Protein AF-A0A2G1Y2H5-F1 (afdb_monomer_lite)

Structure (mmCIF, N/CA/C/O backbone):
data_AF-A0A2G1Y2H5-F1
#
_entry.id   AF-A0A2G1Y2H5-F1
#
loop_
_atom_site.group_PDB
_atom_site.id
_atom_site.type_symbol
_atom_site.label_atom_id
_atom_site.label_alt_id
_atom_site.label_comp_id
_atom_site.label_asym_id
_atom_site.label_entity_id
_atom_site.label_seq_id
_atom_site.pdbx_PDB_ins_code
_atom_site.Cartn_x
_atom_site.Cartn_y
_atom_site.Cartn_z
_atom_site.occupancy
_atom_site.B_iso_or_equiv
_atom_site.auth_seq_id
_atom_site.auth_comp_id
_atom_site.auth_asym_id
_atom_site.auth_atom_id
_atom_site.pdbx_PDB_model_num
ATOM 1 N N . MET A 1 1 ? 19.465 -7.751 -53.037 1.00 60.62 1 MET A N 1
ATOM 2 C CA . MET A 1 1 ? 18.183 -7.975 -52.324 1.00 60.62 1 MET A CA 1
ATOM 3 C C . MET A 1 1 ? 18.308 -8.941 -51.144 1.00 60.62 1 MET A C 1
ATOM 5 O O . MET A 1 1 ? 17.959 -8.540 -50.047 1.00 60.62 1 MET A O 1
ATOM 9 N N . LYS A 1 2 ? 18.888 -10.146 -51.298 1.00 76.62 2 LYS A N 1
ATOM 10 C CA . LYS A 1 2 ? 19.046 -11.118 -50.186 1.00 76.62 2 LYS A CA 1
ATOM 11 C C . LYS A 1 2 ? 19.781 -10.569 -48.946 1.00 76.62 2 LYS A C 1
ATOM 13 O O . LYS A 1 2 ? 19.364 -10.830 -47.829 1.00 76.62 2 LYS A O 1
ATOM 18 N N . LYS A 1 3 ? 20.825 -9.752 -49.143 1.00 85.19 3 LYS A N 1
ATOM 19 C CA . LYS A 1 3 ? 21.588 -9.105 -48.054 1.00 85.19 3 LYS A CA 1
ATOM 20 C C . L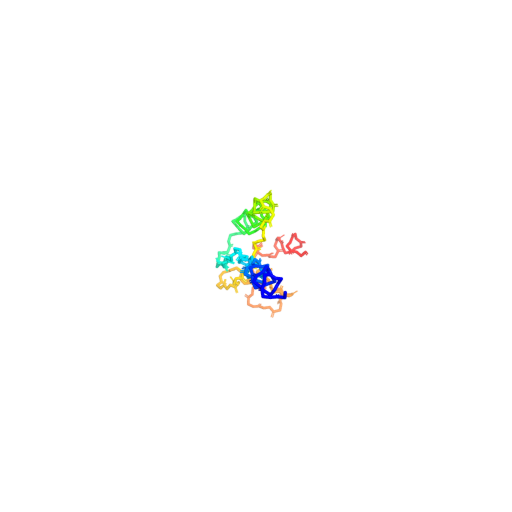YS A 1 3 ? 20.773 -8.061 -47.275 1.00 85.19 3 LYS A C 1
ATOM 22 O O . LYS A 1 3 ? 20.936 -7.938 -46.072 1.00 85.19 3 LYS A O 1
ATOM 27 N N . ILE A 1 4 ? 19.883 -7.346 -47.968 1.00 90.81 4 ILE A N 1
ATOM 28 C CA . ILE 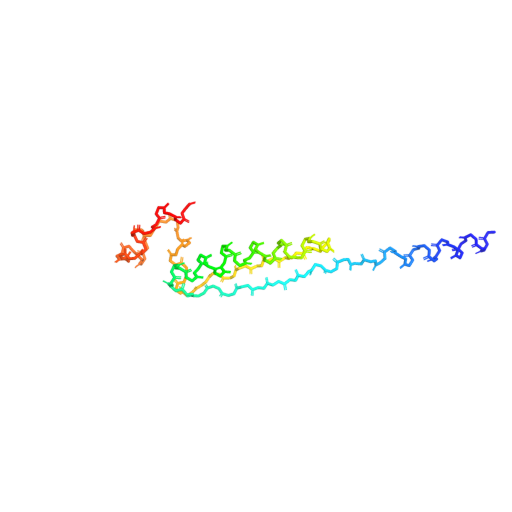A 1 4 ? 18.991 -6.340 -47.369 1.00 90.81 4 ILE A CA 1
ATOM 29 C C . ILE A 1 4 ? 17.911 -7.045 -46.549 1.00 90.81 4 ILE A C 1
ATOM 31 O O . ILE A 1 4 ? 17.640 -6.647 -45.426 1.00 90.81 4 ILE A O 1
ATOM 35 N N . LEU A 1 5 ? 17.361 -8.142 -47.080 1.00 90.94 5 LEU A N 1
ATOM 36 C CA . LEU A 1 5 ? 16.404 -8.979 -46.360 1.00 90.94 5 LEU A CA 1
ATOM 37 C C . LEU A 1 5 ? 17.017 -9.564 -45.077 1.00 90.94 5 LEU A C 1
ATOM 39 O O . LEU A 1 5 ? 16.374 -9.551 -44.035 1.00 90.94 5 LEU A O 1
ATOM 43 N N . LEU A 1 6 ? 18.277 -10.015 -45.139 1.00 88.94 6 LEU A N 1
ATOM 44 C CA . LEU A 1 6 ? 19.006 -10.507 -43.965 1.00 88.94 6 LEU A CA 1
ATOM 45 C C . LEU A 1 6 ? 19.223 -9.414 -42.910 1.00 88.94 6 LEU A C 1
ATOM 47 O O . LEU A 1 6 ? 19.042 -9.666 -41.724 1.00 88.94 6 LEU A O 1
ATOM 51 N N . ALA A 1 7 ? 19.590 -8.204 -43.339 1.00 89.94 7 ALA A N 1
ATOM 52 C CA . ALA A 1 7 ? 19.755 -7.067 -42.438 1.00 89.94 7 ALA A CA 1
ATOM 53 C C . ALA A 1 7 ? 18.424 -6.671 -41.775 1.00 89.94 7 ALA A C 1
ATOM 55 O O . ALA A 1 7 ? 18.396 -6.378 -40.584 1.00 89.94 7 ALA A O 1
ATOM 56 N N . LEU A 1 8 ? 17.315 -6.728 -42.519 1.00 88.19 8 LEU A N 1
ATOM 57 C CA . LEU A 1 8 ? 15.978 -6.446 -41.996 1.00 88.19 8 LEU A CA 1
ATOM 58 C C . LEU A 1 8 ? 15.535 -7.493 -40.959 1.00 88.19 8 LEU A C 1
ATOM 60 O O . LEU A 1 8 ? 15.004 -7.137 -39.914 1.00 88.19 8 LEU A O 1
ATOM 64 N N . LEU A 1 9 ? 15.808 -8.776 -41.221 1.00 87.06 9 LEU A N 1
ATOM 65 C CA . LEU A 1 9 ? 15.547 -9.880 -40.287 1.00 87.06 9 LEU A CA 1
ATOM 66 C C . LEU A 1 9 ? 16.350 -9.751 -38.986 1.00 87.06 9 LEU A C 1
ATOM 68 O O . LEU A 1 9 ? 15.813 -10.003 -37.912 1.00 87.06 9 LEU A O 1
ATOM 72 N N . LEU A 1 10 ? 17.608 -9.311 -39.068 1.00 86.56 10 LEU A N 1
ATOM 73 C CA . LEU A 1 10 ? 18.427 -9.025 -37.887 1.00 86.56 10 LEU A CA 1
ATOM 74 C C . LEU A 1 10 ? 17.876 -7.844 -37.078 1.00 86.56 10 LEU A C 1
ATOM 76 O O . LEU A 1 10 ? 17.805 -7.931 -35.858 1.00 86.56 10 LEU A O 1
ATOM 80 N N . LEU A 1 11 ? 17.420 -6.770 -37.728 1.00 86.12 11 LEU A N 1
ATOM 81 C CA . LEU A 1 11 ? 16.821 -5.623 -37.032 1.00 86.12 11 LEU A CA 1
ATOM 82 C C . LEU A 1 11 ? 15.511 -5.982 -36.316 1.00 86.12 11 LEU A C 1
ATOM 84 O O . LEU A 1 11 ? 15.265 -5.498 -35.216 1.00 86.12 11 LEU A O 1
ATOM 88 N N . LEU A 1 12 ? 14.709 -6.880 -36.896 1.00 84.19 12 LEU A N 1
ATOM 89 C CA . LEU A 1 12 ? 13.480 -7.378 -36.270 1.00 84.19 12 LEU A CA 1
ATOM 90 C C . LEU A 1 12 ? 13.752 -8.178 -34.983 1.00 84.19 12 LEU A C 1
ATOM 92 O O . LEU A 1 12 ? 12.917 -8.166 -34.084 1.00 84.19 12 LEU A O 1
ATOM 96 N N . SER A 1 13 ? 14.918 -8.825 -34.851 1.00 77.12 13 SER A N 1
ATOM 97 C CA . SER A 1 13 ? 15.281 -9.546 -33.619 1.00 77.12 13 SER A CA 1
ATOM 98 C C . SER A 1 13 ? 15.572 -8.634 -32.420 1.00 77.12 13 SER A C 1
ATOM 100 O O . SER A 1 13 ? 15.439 -9.076 -31.284 1.00 77.12 13 SER A O 1
ATOM 102 N N . PHE A 1 14 ? 15.882 -7.351 -32.645 1.00 75.06 14 PHE A N 1
ATOM 103 C CA . PHE A 1 14 ? 16.052 -6.366 -31.567 1.00 75.06 14 PHE A CA 1
ATOM 104 C C . PHE A 1 14 ? 14.727 -5.755 -31.082 1.00 75.06 14 PHE A C 1
ATOM 106 O O . PHE A 1 14 ? 14.719 -5.069 -30.065 1.00 75.06 14 PHE A O 1
ATOM 113 N N . LEU A 1 15 ? 13.605 -6.003 -31.773 1.00 74.31 15 LEU A N 1
ATOM 114 C CA . LEU A 1 15 ? 12.286 -5.480 -31.386 1.00 74.31 15 LEU A CA 1
ATOM 115 C C . LEU A 1 15 ? 11.610 -6.282 -30.264 1.00 74.31 15 LEU A C 1
ATOM 117 O O . LEU A 1 15 ? 10.578 -5.848 -29.770 1.00 74.31 15 LEU A O 1
ATOM 121 N N . GLN A 1 16 ? 12.163 -7.431 -29.860 1.00 64.69 16 GLN A N 1
ATOM 122 C CA . GLN A 1 16 ? 11.613 -8.262 -28.777 1.00 64.69 16 GLN A CA 1
ATOM 123 C C . GLN A 1 16 ? 12.230 -7.969 -27.403 1.00 64.69 16 GLN A C 1
ATOM 125 O O . GLN A 1 16 ? 12.269 -8.844 -26.540 1.00 64.69 16 GLN A O 1
ATOM 130 N N . ALA A 1 17 ? 12.719 -6.750 -27.181 1.00 62.62 17 ALA A N 1
ATOM 131 C CA . ALA A 1 17 ? 13.022 -6.294 -25.832 1.00 62.62 17 ALA A CA 1
ATOM 132 C C . ALA A 1 17 ? 11.700 -6.001 -25.104 1.00 62.62 17 ALA A C 1
ATOM 134 O O . ALA A 1 17 ? 11.293 -4.849 -24.986 1.00 62.62 17 ALA A O 1
ATOM 135 N N . ASP A 1 18 ? 11.009 -7.056 -24.666 1.00 63.81 18 ASP A N 1
ATOM 136 C CA . ASP A 1 18 ? 9.944 -6.920 -23.678 1.00 63.81 18 ASP A CA 1
ATOM 137 C C . ASP A 1 18 ? 10.605 -6.442 -22.384 1.00 63.81 18 ASP A C 1
ATOM 139 O O . ASP A 1 18 ? 11.325 -7.180 -21.705 1.00 63.81 18 ASP A O 1
ATOM 143 N N . GLU A 1 19 ? 10.424 -5.161 -22.083 1.00 66.50 19 GLU A N 1
ATOM 144 C CA . GLU A 1 19 ? 10.861 -4.571 -20.829 1.00 66.50 19 GLU A CA 1
ATOM 145 C C . GLU A 1 19 ? 9.925 -5.093 -19.733 1.00 66.50 19 GLU A C 1
ATOM 147 O O . GLU A 1 19 ? 8.819 -4.599 -19.518 1.00 66.50 19 GLU A O 1
ATOM 152 N N . GLU A 1 20 ? 10.314 -6.206 -19.111 1.00 72.44 20 GLU A N 1
ATOM 153 C CA . GLU A 1 20 ? 9.517 -6.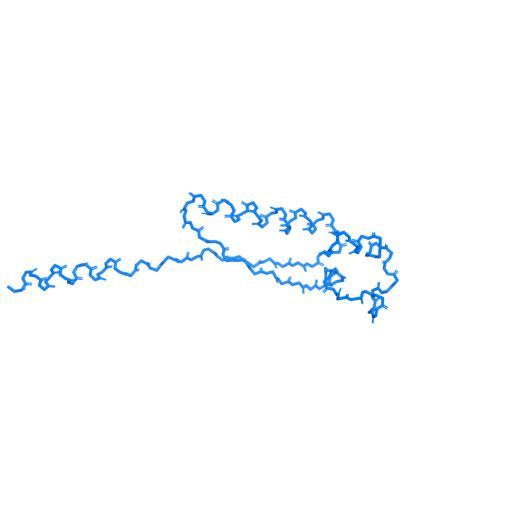820 -18.058 1.00 72.44 20 GLU A CA 1
ATOM 154 C C . GLU A 1 20 ? 9.583 -5.938 -16.804 1.00 72.44 20 GLU A C 1
ATOM 156 O O . GLU A 1 20 ? 10.583 -5.919 -16.080 1.00 72.44 20 GLU A O 1
ATOM 161 N N . ASN A 1 21 ? 8.509 -5.184 -16.551 1.00 80.69 21 ASN A N 1
ATOM 162 C CA . ASN A 1 21 ? 8.368 -4.397 -15.329 1.00 80.69 21 ASN A CA 1
ATOM 163 C C . ASN A 1 21 ? 8.529 -5.294 -14.100 1.00 80.69 21 ASN A C 1
ATOM 165 O O . ASN A 1 21 ? 7.941 -6.378 -14.008 1.00 80.69 21 ASN A O 1
ATOM 169 N N . HIS A 1 22 ? 9.285 -4.817 -13.111 1.00 89.06 22 HIS A N 1
ATOM 170 C CA . HIS A 1 22 ? 9.359 -5.501 -11.829 1.00 89.06 22 HIS A CA 1
ATOM 171 C C . HIS A 1 22 ? 7.990 -5.428 -11.151 1.00 89.06 22 HIS A C 1
ATOM 173 O O . HIS A 1 22 ? 7.357 -4.376 -11.140 1.00 89.06 22 HIS A O 1
ATOM 179 N N . LYS A 1 23 ? 7.526 -6.533 -10.563 1.00 91.94 23 LYS A N 1
ATOM 180 C CA . LYS A 1 23 ? 6.198 -6.606 -9.938 1.00 91.94 23 LYS A CA 1
ATOM 181 C C . LYS A 1 23 ? 6.317 -6.980 -8.476 1.00 91.94 23 LYS A C 1
ATOM 183 O O . LYS A 1 23 ? 7.077 -7.879 -8.118 1.00 91.94 23 LYS A O 1
ATOM 188 N N . VAL A 1 24 ? 5.538 -6.317 -7.630 1.00 90.94 24 VAL A N 1
ATOM 189 C CA . VAL A 1 24 ? 5.458 -6.634 -6.204 1.00 90.94 24 VAL A CA 1
ATOM 190 C C . VAL A 1 24 ? 4.021 -6.550 -5.709 1.00 90.94 24 VAL A C 1
ATOM 192 O O . VAL A 1 24 ? 3.260 -5.649 -6.069 1.00 90.94 24 VAL A O 1
ATOM 195 N N . VAL A 1 25 ? 3.663 -7.506 -4.853 1.00 91.81 25 VAL A N 1
ATOM 196 C CA . VAL A 1 25 ? 2.383 -7.533 -4.149 1.00 91.81 25 VAL A CA 1
ATOM 197 C C . VAL A 1 25 ? 2.647 -7.334 -2.662 1.00 91.81 25 VAL A C 1
ATOM 199 O O . VAL A 1 25 ? 3.354 -8.128 -2.043 1.00 91.81 25 VAL A O 1
ATOM 202 N N . TYR A 1 26 ? 2.079 -6.276 -2.093 1.00 88.88 26 TYR A N 1
ATOM 203 C CA . TYR A 1 26 ? 2.104 -6.025 -0.658 1.00 88.88 26 TYR A CA 1
ATOM 204 C C . TYR A 1 26 ? 0.832 -6.557 -0.018 1.00 88.88 26 TYR A C 1
ATOM 206 O O . TYR A 1 26 ? -0.269 -6.140 -0.377 1.00 88.88 26 TYR A O 1
ATOM 214 N N . ASP A 1 27 ? 1.002 -7.441 0.960 1.00 91.25 27 ASP A N 1
ATOM 215 C CA . ASP A 1 27 ? -0.087 -7.881 1.818 1.00 91.25 27 ASP A CA 1
ATOM 216 C C . ASP A 1 27 ? -0.204 -6.962 3.044 1.00 91.25 27 ASP A C 1
ATOM 218 O O . ASP A 1 27 ? 0.664 -6.945 3.924 1.00 91.25 27 ASP A O 1
ATOM 222 N N . LEU A 1 28 ? -1.273 -6.167 3.090 1.00 90.56 28 LEU A N 1
ATOM 223 C CA . LEU A 1 28 ? -1.518 -5.201 4.147 1.00 90.56 28 LEU A CA 1
ATOM 224 C C . LEU A 1 28 ? -2.598 -5.711 5.102 1.00 90.56 28 LEU A C 1
ATOM 226 O O . LEU A 1 28 ? -3.794 -5.584 4.846 1.00 90.56 28 LEU A O 1
ATOM 230 N N . THR A 1 29 ? -2.150 -6.234 6.246 1.00 92.31 29 THR A N 1
ATOM 231 C CA . THR A 1 29 ? -3.023 -6.870 7.253 1.00 92.31 29 THR A CA 1
ATOM 232 C C . THR A 1 29 ? -2.999 -6.205 8.623 1.00 92.31 29 THR A C 1
ATOM 234 O O . THR A 1 29 ? -3.872 -6.452 9.460 1.00 92.31 29 THR A O 1
ATOM 237 N N . THR A 1 30 ? -1.986 -5.377 8.890 1.00 90.19 30 THR A N 1
ATOM 238 C CA . THR A 1 30 ? -1.734 -4.847 10.231 1.00 90.19 30 THR A CA 1
ATOM 239 C C . THR A 1 30 ? -2.739 -3.769 10.632 1.00 90.19 30 THR A C 1
ATOM 241 O O . THR A 1 30 ? -3.172 -2.967 9.816 1.00 90.19 30 THR A O 1
ATOM 244 N N . LYS A 1 31 ? -3.076 -3.725 11.924 1.00 89.62 31 LYS A N 1
ATOM 245 C CA . LYS A 1 31 ? -3.877 -2.657 12.544 1.00 89.62 31 LYS A CA 1
ATOM 246 C C . LYS A 1 31 ? -3.024 -1.536 13.157 1.00 89.62 31 LYS A C 1
ATOM 248 O O . LYS A 1 31 ? -3.532 -0.770 13.952 1.00 89.62 31 LYS A O 1
ATOM 253 N N . ASN A 1 32 ? -1.713 -1.526 12.920 1.00 89.00 32 ASN A N 1
ATOM 254 C CA . ASN A 1 32 ? -0.814 -0.525 13.492 1.00 89.00 32 ASN A CA 1
ATOM 255 C C . ASN A 1 32 ? -0.555 0.564 12.451 1.00 89.00 32 ASN A C 1
ATOM 257 O O . ASN A 1 32 ? 0.149 0.320 11.473 1.00 89.00 32 ASN A O 1
ATOM 261 N N . ILE A 1 33 ? -1.097 1.753 12.693 1.00 83.81 33 ILE A N 1
ATOM 262 C CA . ILE A 1 33 ? -1.028 2.881 11.764 1.00 83.81 33 ILE A CA 1
ATOM 263 C C . ILE A 1 33 ? 0.407 3.322 11.447 1.00 83.81 33 ILE A C 1
ATOM 265 O O . ILE A 1 33 ? 0.750 3.468 10.278 1.00 83.81 33 ILE A O 1
ATOM 269 N N . ALA A 1 34 ? 1.290 3.390 12.447 1.00 85.25 34 ALA A N 1
ATOM 270 C CA . ALA A 1 34 ? 2.690 3.764 12.241 1.00 85.25 34 ALA A CA 1
ATOM 271 C C . ALA A 1 34 ? 3.416 2.775 11.311 1.00 85.25 34 ALA A C 1
ATOM 273 O O . ALA A 1 34 ? 4.222 3.170 10.468 1.00 85.25 34 ALA A O 1
ATOM 274 N N . LYS A 1 35 ? 3.093 1.477 11.412 1.00 85.62 35 LYS A N 1
ATOM 275 C CA . LYS A 1 35 ? 3.609 0.463 10.481 1.00 85.62 35 LYS A CA 1
ATOM 276 C C . LYS A 1 35 ? 3.032 0.613 9.077 1.00 85.62 35 LYS A C 1
ATOM 278 O O . LYS A 1 35 ? 3.755 0.348 8.120 1.00 85.62 35 LYS A O 1
ATOM 283 N N . ILE A 1 36 ? 1.766 1.010 8.938 1.00 83.81 36 ILE A N 1
ATOM 284 C CA . ILE A 1 36 ? 1.153 1.266 7.627 1.00 83.81 36 ILE A CA 1
ATOM 285 C C . ILE A 1 36 ? 1.863 2.440 6.953 1.00 83.81 36 ILE A C 1
ATOM 287 O O . ILE A 1 36 ? 2.349 2.295 5.834 1.00 83.81 36 ILE A O 1
ATOM 291 N N . GLU A 1 37 ? 2.010 3.566 7.646 1.00 80.38 37 GLU A N 1
ATOM 292 C CA . GLU A 1 37 ? 2.701 4.740 7.107 1.00 80.38 37 GLU A CA 1
ATOM 293 C C . GLU A 1 37 ? 4.149 4.433 6.713 1.00 80.38 37 GLU A C 1
ATOM 295 O O . GLU A 1 37 ? 4.606 4.795 5.626 1.00 80.38 37 GLU A O 1
ATOM 300 N N . GLN A 1 38 ? 4.884 3.738 7.582 1.00 83.31 38 GLN A N 1
ATOM 301 C CA . GLN A 1 38 ? 6.278 3.404 7.324 1.00 83.31 38 GLN A CA 1
ATOM 302 C C . GLN A 1 38 ? 6.424 2.445 6.136 1.00 83.31 38 GLN A C 1
ATOM 304 O O . GLN A 1 38 ? 7.203 2.712 5.219 1.00 83.31 38 GLN A O 1
ATOM 309 N N . ASN A 1 39 ? 5.691 1.332 6.144 1.00 73.38 39 ASN A N 1
ATOM 310 C CA . ASN A 1 39 ? 5.921 0.250 5.189 1.00 73.38 39 ASN A CA 1
ATOM 311 C C . ASN A 1 39 ? 5.258 0.513 3.836 1.00 73.38 39 ASN A C 1
ATOM 313 O O . ASN A 1 39 ? 5.833 0.180 2.803 1.00 73.38 39 ASN A O 1
ATOM 317 N N . ILE A 1 40 ? 4.061 1.100 3.837 1.00 76.88 40 ILE A N 1
ATOM 318 C CA . ILE A 1 40 ? 3.266 1.296 2.623 1.00 76.88 40 ILE A CA 1
ATOM 319 C C . ILE A 1 40 ? 3.531 2.682 2.046 1.00 76.88 40 ILE A C 1
ATOM 321 O O . ILE A 1 40 ? 3.989 2.778 0.914 1.00 76.88 40 ILE A O 1
ATOM 325 N N . LEU A 1 41 ? 3.320 3.759 2.809 1.00 73.88 41 LEU A N 1
ATOM 326 C CA . LEU A 1 41 ? 3.417 5.111 2.242 1.00 73.88 41 LEU A CA 1
ATOM 327 C C . LEU A 1 41 ? 4.863 5.493 1.915 1.00 73.88 41 LEU A C 1
ATOM 329 O O . LEU A 1 41 ? 5.146 5.976 0.822 1.00 73.88 41 LEU A O 1
ATOM 333 N N . LYS A 1 42 ? 5.800 5.245 2.836 1.00 80.56 42 LYS A N 1
ATOM 334 C CA . LYS A 1 42 ? 7.213 5.607 2.632 1.00 80.56 42 LYS A CA 1
ATOM 335 C C . LYS A 1 42 ? 7.977 4.532 1.860 1.00 80.56 42 LYS A C 1
ATOM 337 O O . LYS A 1 42 ? 8.721 4.857 0.936 1.00 80.56 42 LYS A O 1
ATOM 342 N N . GLY A 1 43 ? 7.772 3.261 2.209 1.00 83.81 43 GLY A N 1
ATOM 343 C CA . GLY A 1 43 ? 8.470 2.132 1.588 1.00 83.81 43 GLY A CA 1
ATOM 344 C C . GLY A 1 43 ? 8.191 1.987 0.090 1.00 83.81 43 GLY A C 1
ATOM 345 O O . GLY A 1 43 ? 9.130 1.880 -0.698 1.00 83.81 43 GLY A O 1
ATOM 346 N N . ILE A 1 44 ? 6.922 2.053 -0.328 1.00 87.19 44 ILE A N 1
ATOM 347 C CA . ILE A 1 44 ? 6.553 1.896 -1.745 1.00 87.19 44 ILE A CA 1
ATOM 348 C C . ILE A 1 44 ? 7.113 3.040 -2.589 1.00 87.19 44 ILE A C 1
ATOM 350 O O . ILE A 1 44 ? 7.649 2.798 -3.670 1.00 87.19 44 ILE A O 1
ATOM 354 N N . VAL A 1 45 ? 7.031 4.278 -2.093 1.00 86.50 45 VAL A N 1
ATOM 355 C CA . VAL A 1 45 ? 7.592 5.445 -2.787 1.00 86.50 45 VAL A CA 1
ATOM 356 C C . VAL A 1 45 ? 9.106 5.302 -2.931 1.00 86.50 45 VAL A C 1
ATOM 358 O O . VAL A 1 45 ? 9.629 5.481 -4.028 1.00 86.50 45 VAL A O 1
ATOM 361 N N . ALA A 1 46 ? 9.809 4.908 -1.864 1.00 88.81 46 ALA A N 1
ATOM 362 C CA . ALA A 1 46 ? 11.254 4.695 -1.910 1.00 88.81 46 ALA A CA 1
ATOM 363 C C . ALA A 1 46 ? 11.654 3.602 -2.917 1.00 88.81 46 ALA A C 1
ATOM 365 O O . ALA A 1 46 ? 12.610 3.785 -3.670 1.00 88.81 46 ALA A O 1
ATOM 366 N N . HIS A 1 47 ? 10.910 2.494 -2.975 1.00 88.62 47 HIS A N 1
ATOM 367 C CA . HIS A 1 47 ? 11.166 1.430 -3.945 1.00 88.62 47 HIS A CA 1
ATOM 368 C C . HIS A 1 47 ? 10.884 1.875 -5.381 1.00 88.62 47 HIS A C 1
ATOM 370 O O . HIS A 1 47 ? 11.711 1.628 -6.252 1.00 88.62 47 HIS A O 1
ATOM 376 N N . LYS A 1 48 ? 9.783 2.591 -5.639 1.00 87.38 48 LYS A N 1
ATOM 377 C CA . LYS A 1 48 ? 9.516 3.155 -6.972 1.00 87.38 48 LYS A CA 1
ATOM 378 C C . LYS A 1 48 ? 10.653 4.065 -7.434 1.00 87.38 48 LYS A C 1
ATOM 380 O O . LYS A 1 48 ? 11.149 3.895 -8.542 1.00 87.38 48 LYS A O 1
ATOM 385 N N . VAL A 1 49 ? 11.120 4.960 -6.561 1.00 90.00 49 VAL A N 1
ATOM 386 C CA . VAL A 1 49 ? 12.265 5.839 -6.851 1.00 90.00 49 VAL A CA 1
ATOM 387 C C . VAL A 1 49 ? 13.543 5.036 -7.104 1.00 90.00 49 VAL A C 1
ATOM 389 O O . VAL A 1 49 ? 14.341 5.421 -7.952 1.00 90.00 49 VAL A O 1
ATOM 392 N N . TYR A 1 50 ? 13.762 3.933 -6.384 1.00 91.38 50 TYR A N 1
ATOM 393 C CA . TYR A 1 50 ? 14.923 3.068 -6.599 1.00 91.38 50 TYR A CA 1
ATOM 394 C C . TYR A 1 50 ? 14.930 2.452 -8.005 1.00 91.38 50 TYR A C 1
ATOM 396 O O . TYR A 1 50 ? 15.930 2.593 -8.699 1.00 91.38 50 TYR A O 1
ATOM 404 N N . PHE A 1 51 ? 13.824 1.847 -8.453 1.00 89.31 51 PHE A N 1
ATOM 405 C CA . PHE A 1 51 ? 13.750 1.231 -9.787 1.00 89.31 51 PHE A CA 1
ATOM 406 C C . PHE A 1 51 ? 13.768 2.263 -10.925 1.00 89.31 51 PHE A C 1
ATOM 408 O O . PHE A 1 51 ? 14.431 2.045 -11.939 1.00 89.31 51 PHE A O 1
ATOM 415 N N . GLN A 1 52 ? 13.145 3.429 -10.723 1.00 87.50 52 GLN A N 1
ATOM 416 C CA . GLN A 1 52 ? 13.136 4.511 -11.714 1.00 87.50 52 GL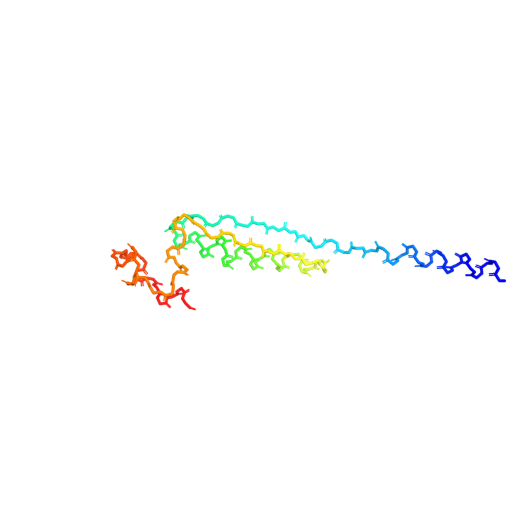N A CA 1
ATOM 417 C C . GLN A 1 52 ? 14.533 5.051 -12.049 1.00 87.50 52 GLN A C 1
ATOM 419 O O . GLN A 1 52 ? 14.736 5.554 -13.153 1.00 87.50 52 GLN A O 1
ATOM 424 N N . LYS A 1 53 ? 15.508 4.947 -11.133 1.00 88.81 53 LYS A N 1
ATOM 425 C CA . LYS A 1 53 ? 16.897 5.367 -11.399 1.00 88.81 53 LYS A CA 1
ATOM 426 C C . LYS A 1 53 ? 17.547 4.587 -12.539 1.00 88.81 53 LYS A C 1
ATOM 428 O O . LYS A 1 53 ? 18.381 5.151 -13.238 1.00 88.81 53 LYS A O 1
ATOM 433 N N . ASP A 1 54 ? 17.135 3.339 -12.733 1.00 86.75 54 ASP A N 1
ATOM 434 C CA . ASP A 1 54 ? 17.666 2.447 -13.764 1.00 86.75 54 ASP A CA 1
ATOM 435 C C . ASP A 1 54 ? 16.732 2.358 -14.982 1.00 86.75 54 ASP A C 1
ATOM 437 O O . ASP A 1 54 ? 16.797 1.389 -15.732 1.00 86.75 54 ASP A O 1
ATOM 441 N N . PHE A 1 55 ? 15.851 3.353 -15.166 1.00 82.50 55 PHE A N 1
ATOM 442 C CA . PHE A 1 55 ? 14.806 3.381 -16.201 1.00 82.50 55 PHE A CA 1
ATOM 443 C C . PHE A 1 55 ? 13.829 2.201 -16.140 1.00 82.50 55 PHE A C 1
ATOM 445 O O . PHE A 1 55 ? 13.142 1.917 -17.111 1.00 82.50 55 PHE A O 1
ATOM 452 N N . LYS A 1 56 ? 13.725 1.540 -14.983 1.00 87.00 56 LYS A N 1
ATOM 453 C CA . LYS A 1 56 ? 12.800 0.426 -14.773 1.00 87.00 56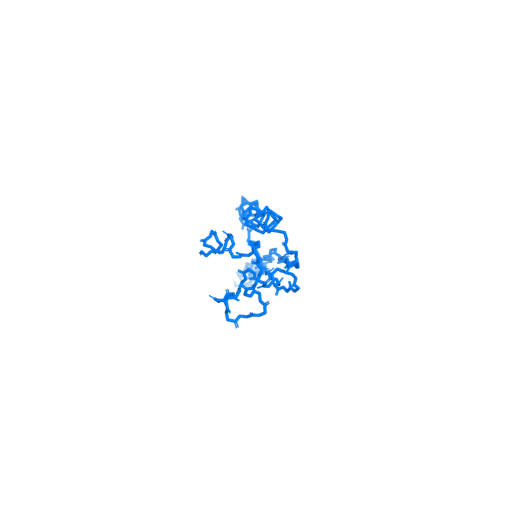 LYS A CA 1
ATOM 454 C C . LYS A 1 56 ? 11.546 0.896 -14.062 1.00 87.00 56 LYS A C 1
ATOM 456 O O . LYS A 1 56 ? 11.605 1.699 -13.126 1.00 87.00 56 LYS A O 1
ATOM 461 N N . GLU A 1 57 ? 10.412 0.325 -14.437 1.00 85.56 57 GLU A N 1
ATOM 462 C CA . GLU A 1 57 ? 9.170 0.514 -13.699 1.00 85.56 57 GLU A CA 1
ATOM 463 C C . GLU A 1 57 ? 8.972 -0.590 -12.651 1.00 85.56 57 GLU A C 1
ATOM 465 O O . GLU A 1 57 ? 9.412 -1.736 -12.803 1.00 85.56 57 GLU A O 1
ATOM 470 N N . LEU A 1 58 ? 8.312 -0.215 -11.552 1.00 90.81 58 LEU A N 1
ATOM 471 C CA . LEU A 1 58 ? 7.860 -1.130 -10.510 1.00 90.81 58 LEU A CA 1
ATOM 472 C C . LEU A 1 58 ? 6.330 -1.085 -10.442 1.00 90.81 58 LEU A C 1
ATOM 474 O O . LEU A 1 58 ? 5.750 -0.116 -9.933 1.00 90.81 58 LEU A O 1
ATOM 478 N N . ASP A 1 59 ? 5.696 -2.162 -10.890 1.00 90.94 59 ASP A N 1
ATOM 479 C CA . ASP A 1 59 ? 4.265 -2.394 -10.754 1.00 90.94 59 ASP A CA 1
ATOM 480 C C . ASP A 1 59 ? 3.965 -2.845 -9.325 1.00 90.94 59 ASP A C 1
ATOM 482 O O . ASP A 1 59 ? 4.426 -3.890 -8.853 1.00 90.94 59 ASP A O 1
ATOM 486 N N . VAL A 1 60 ? 3.169 -2.048 -8.618 1.00 91.06 60 VAL A N 1
ATOM 487 C CA . VAL A 1 60 ? 2.848 -2.285 -7.211 1.00 91.06 60 VAL A CA 1
ATOM 488 C C . VAL A 1 60 ? 1.365 -2.577 -7.066 1.00 91.06 60 VAL A C 1
ATOM 490 O O . VAL A 1 60 ? 0.531 -1.731 -7.377 1.00 91.06 60 VAL A O 1
ATOM 493 N N . THR A 1 61 ? 1.045 -3.751 -6.529 1.00 92.38 61 THR A N 1
ATOM 494 C CA . THR A 1 61 ? -0.310 -4.109 -6.093 1.00 92.38 61 THR A CA 1
ATOM 495 C C . THR A 1 61 ? -0.349 -4.183 -4.572 1.00 92.38 61 THR A C 1
ATOM 497 O O . THR A 1 61 ? 0.545 -4.757 -3.954 1.00 92.38 61 THR A O 1
ATOM 500 N N . ILE A 1 62 ? -1.386 -3.619 -3.956 1.00 90.69 62 ILE A N 1
ATOM 501 C CA . ILE A 1 62 ? -1.596 -3.686 -2.506 1.00 90.69 62 ILE A CA 1
ATOM 502 C C . ILE A 1 62 ? -2.900 -4.436 -2.259 1.00 90.69 62 ILE A C 1
ATOM 504 O O . ILE A 1 62 ? -3.960 -4.007 -2.712 1.00 90.69 62 ILE A O 1
ATOM 508 N N . VAL A 1 63 ? -2.822 -5.550 -1.536 1.00 93.56 63 VAL A N 1
ATOM 509 C CA . VAL A 1 63 ? -3.995 -6.294 -1.077 1.00 93.56 63 VAL A CA 1
ATOM 510 C C . VAL A 1 63 ? -4.294 -5.852 0.346 1.00 93.56 63 VAL A C 1
ATOM 512 O O . VAL A 1 63 ? -3.482 -6.032 1.248 1.00 93.56 63 VAL A O 1
ATOM 515 N N . ILE A 1 64 ? -5.461 -5.247 0.541 1.00 91.69 64 ILE A N 1
ATOM 516 C CA . ILE A 1 64 ? -5.880 -4.698 1.829 1.00 91.69 64 ILE A CA 1
ATOM 517 C C . ILE A 1 64 ? -6.884 -5.659 2.452 1.00 91.69 64 ILE A C 1
ATOM 519 O O . ILE A 1 64 ? -7.990 -5.820 1.936 1.00 91.69 64 ILE A O 1
ATOM 523 N N . HIS A 1 65 ? -6.527 -6.276 3.578 1.00 92.12 65 HIS A N 1
ATOM 524 C CA . HIS A 1 65 ? -7.454 -7.132 4.321 1.00 92.12 65 HIS A CA 1
ATOM 525 C C . HIS A 1 65 ? -7.141 -7.183 5.822 1.00 92.12 65 HIS A C 1
ATOM 527 O O . HIS A 1 65 ? -6.334 -6.414 6.349 1.00 92.12 65 HIS A O 1
ATOM 533 N N . GLY A 1 66 ? -7.859 -8.040 6.550 1.00 91.88 66 GLY A N 1
ATOM 534 C CA . GLY A 1 66 ? -7.669 -8.239 7.983 1.00 91.88 66 GLY A CA 1
ATOM 535 C C . GLY A 1 66 ? -7.820 -6.951 8.796 1.00 91.88 66 GLY A C 1
ATOM 536 O O . GLY A 1 66 ? -8.824 -6.243 8.713 1.00 91.88 66 GLY A O 1
ATOM 537 N N . GLY A 1 67 ? -6.818 -6.654 9.626 1.00 90.81 67 GLY A N 1
ATOM 538 C CA . GLY A 1 67 ? -6.832 -5.493 10.508 1.00 90.81 67 GLY A CA 1
ATOM 539 C C . GLY A 1 67 ? -6.737 -4.160 9.770 1.00 90.81 67 GLY A C 1
ATOM 540 O O . GLY A 1 67 ? -7.325 -3.192 10.246 1.00 90.81 67 GLY A O 1
ATOM 541 N N . ALA A 1 68 ? -6.059 -4.114 8.625 1.00 90.75 68 ALA A N 1
ATOM 542 C CA . ALA A 1 68 ? -5.803 -2.875 7.898 1.00 90.75 68 ALA A CA 1
ATOM 543 C C . ALA A 1 68 ? -7.045 -2.317 7.201 1.00 90.75 68 ALA A C 1
ATOM 545 O O . ALA A 1 68 ? -7.159 -1.106 7.038 1.00 90.75 68 ALA A O 1
ATOM 546 N N . TYR A 1 69 ? -7.997 -3.182 6.835 1.00 91.19 69 TYR A N 1
ATOM 547 C CA . TYR A 1 69 ? -9.213 -2.797 6.111 1.00 91.19 69 TYR A CA 1
ATOM 548 C C . TYR A 1 69 ? -9.987 -1.648 6.779 1.00 91.19 69 TYR A C 1
ATOM 550 O O . TYR A 1 69 ? -10.573 -0.814 6.095 1.00 91.19 69 TYR A O 1
ATOM 558 N N . ARG A 1 70 ? -9.913 -1.538 8.113 1.00 90.50 70 ARG A N 1
ATOM 559 C CA . ARG A 1 70 ? -10.554 -0.468 8.894 1.00 90.50 70 ARG A CA 1
ATOM 560 C C . ARG A 1 70 ? -10.150 0.949 8.477 1.00 90.50 70 ARG A C 1
ATOM 562 O O . ARG A 1 70 ? -10.938 1.865 8.658 1.00 90.50 70 ARG A O 1
ATOM 569 N N . TYR A 1 71 ? -8.951 1.125 7.924 1.00 87.62 71 TYR A N 1
ATOM 570 C CA . TYR A 1 71 ? -8.442 2.431 7.496 1.00 87.62 71 TYR A CA 1
ATOM 571 C C . TYR A 1 71 ? -8.912 2.832 6.094 1.00 87.62 71 TYR A C 1
ATOM 573 O O . TYR A 1 71 ? -8.744 3.978 5.705 1.00 87.62 71 TYR A O 1
ATOM 581 N N . PHE A 1 72 ? -9.522 1.908 5.347 1.00 88.19 72 PHE A N 1
ATOM 582 C CA . PHE A 1 72 ? -9.925 2.111 3.952 1.00 88.19 72 PHE A CA 1
ATOM 583 C C . PHE A 1 72 ? -11.448 2.120 3.767 1.00 88.19 72 PHE A C 1
ATOM 585 O O . PHE A 1 72 ? -11.946 2.103 2.642 1.00 88.19 72 PHE A O 1
ATOM 592 N N . VAL A 1 73 ? -12.212 2.149 4.863 1.00 88.38 73 VAL A N 1
ATOM 593 C CA . VAL A 1 73 ? -13.668 2.312 4.803 1.00 88.38 73 VAL A CA 1
ATOM 594 C C . VAL A 1 73 ? -14.036 3.784 4.612 1.00 88.38 73 VAL A C 1
ATOM 596 O O . VAL 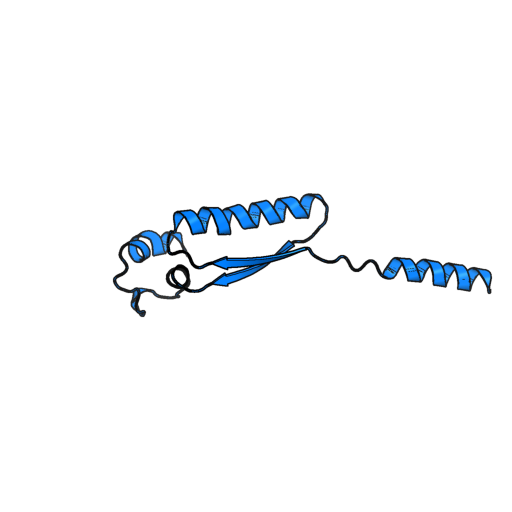A 1 73 ? -13.463 4.677 5.239 1.00 88.38 73 VAL A O 1
ATOM 599 N N . LYS A 1 74 ? -15.040 4.036 3.765 1.00 86.50 74 LYS A N 1
ATOM 600 C CA . LYS A 1 74 ? -15.508 5.393 3.435 1.00 86.50 74 LYS A CA 1
ATOM 601 C C . LYS A 1 74 ? -16.086 6.154 4.633 1.00 86.50 74 LYS A C 1
ATOM 603 O O . LYS A 1 74 ? -15.991 7.372 4.672 1.00 86.50 74 LYS A O 1
ATOM 608 N N . ASP A 1 75 ? -16.713 5.443 5.567 1.00 88.31 75 ASP A N 1
ATOM 609 C CA . ASP A 1 75 ? -17.257 6.012 6.801 1.00 88.31 75 ASP A CA 1
ATOM 610 C C . ASP A 1 75 ? -17.196 4.966 7.931 1.00 88.31 75 ASP A C 1
ATOM 612 O O . ASP A 1 75 ? -18.060 4.086 7.993 1.00 88.31 75 ASP A O 1
ATOM 616 N N . PRO A 1 76 ? -16.210 5.038 8.842 1.00 89.25 76 PRO A N 1
ATOM 617 C CA . PRO A 1 76 ? -16.071 4.116 9.960 1.00 89.25 76 PRO A CA 1
ATOM 618 C C . PRO A 1 76 ? -17.298 4.067 10.859 1.00 89.25 76 PRO A C 1
ATOM 620 O O . PRO A 1 76 ? -17.615 2.992 11.373 1.00 89.25 76 PRO A O 1
ATOM 623 N N . SER A 1 77 ? -18.006 5.190 11.016 1.00 89.19 77 SER A N 1
ATOM 624 C CA . SER A 1 77 ? -19.171 5.298 11.898 1.00 89.19 77 SER A CA 1
ATOM 625 C C . SER A 1 77 ? -20.344 4.430 11.426 1.00 89.19 77 SER A C 1
ATOM 627 O O . SER A 1 77 ? -21.116 3.925 12.244 1.00 89.19 77 SER A O 1
ATOM 629 N N . SER A 1 78 ? -20.413 4.168 10.118 1.00 92.75 78 SER A N 1
ATOM 630 C CA . SER A 1 78 ? -21.400 3.285 9.489 1.00 92.75 78 SER A CA 1
ATOM 631 C C . SER A 1 78 ? -21.043 1.791 9.550 1.00 92.75 78 SER A C 1
ATOM 633 O O . SER A 1 78 ? -21.832 0.943 9.135 1.00 92.75 78 SER A O 1
ATOM 635 N N . THR A 1 79 ? -19.861 1.441 10.065 1.00 91.75 79 THR A N 1
ATOM 636 C CA . THR A 1 79 ? -19.324 0.073 10.025 1.00 91.75 79 THR A CA 1
ATOM 637 C C . THR A 1 79 ? -19.160 -0.536 11.418 1.00 91.75 79 THR A C 1
ATOM 639 O O . THR A 1 79 ? -19.423 0.085 12.450 1.00 91.75 79 THR A O 1
ATOM 642 N N . ILE A 1 80 ? -18.648 -1.769 11.460 1.00 91.88 80 ILE A N 1
ATOM 643 C CA . ILE A 1 80 ? -18.235 -2.436 12.701 1.00 91.88 80 ILE A CA 1
ATOM 644 C C . ILE A 1 80 ? -17.112 -1.690 13.449 1.00 91.88 80 ILE A C 1
ATOM 646 O O . ILE A 1 80 ? -16.881 -1.968 14.623 1.00 91.88 80 ILE A O 1
ATOM 650 N N . TYR A 1 81 ? -16.436 -0.734 12.802 1.00 92.31 81 TYR A N 1
ATOM 651 C CA . TYR A 1 81 ? -15.331 0.037 13.375 1.00 92.31 81 TYR A CA 1
ATOM 652 C C . TYR A 1 81 ? -15.761 1.346 14.050 1.00 92.31 81 TYR A C 1
ATOM 654 O O . TYR A 1 81 ? -14.909 2.076 14.541 1.00 92.31 81 TYR A O 1
ATOM 662 N N . LYS A 1 82 ? -17.063 1.645 14.139 1.00 91.12 82 LYS A N 1
ATOM 663 C CA . LYS A 1 82 ? -17.588 2.908 14.699 1.00 91.12 82 LYS A CA 1
ATOM 664 C C . LYS A 1 82 ? -17.094 3.267 16.108 1.00 91.12 82 LYS A C 1
ATOM 666 O O . LYS A 1 82 ? -17.064 4.435 16.474 1.00 91.12 82 LYS A O 1
ATOM 671 N N . ASN A 1 83 ? -16.720 2.257 16.892 1.00 91.88 83 ASN A N 1
ATOM 672 C CA . ASN A 1 83 ? -16.243 2.406 18.269 1.00 91.88 83 ASN A CA 1
ATOM 673 C C . ASN A 1 83 ? -14.718 2.235 18.395 1.00 91.88 83 ASN A C 1
ATOM 675 O O . ASN A 1 83 ? -14.199 2.147 19.508 1.00 91.88 83 ASN A O 1
ATOM 679 N N . ASP A 1 84 ? -13.994 2.139 17.280 1.00 89.94 84 ASP A N 1
ATOM 680 C CA . ASP A 1 84 ? -12.541 2.030 17.277 1.00 89.94 84 ASP A CA 1
ATOM 681 C C . ASP A 1 84 ? -11.917 3.401 17.563 1.00 89.94 84 ASP A C 1
ATOM 683 O O . ASP A 1 84 ? -11.795 4.255 16.689 1.00 89.94 84 ASP A O 1
ATOM 687 N N . GLN A 1 85 ? -11.529 3.617 18.819 1.00 87.69 85 GLN A N 1
ATOM 688 C CA . GLN A 1 85 ? -10.977 4.893 19.271 1.00 87.69 85 GLN A CA 1
ATOM 689 C C . GLN A 1 85 ? -9.671 5.271 18.564 1.00 87.69 85 GLN A C 1
ATOM 691 O O . GLN A 1 85 ? -9.400 6.459 18.407 1.00 87.69 85 GLN A O 1
ATOM 696 N N . GLU A 1 86 ? -8.848 4.294 18.181 1.00 84.50 86 GLU A N 1
ATOM 697 C CA . GLU A 1 86 ? -7.579 4.552 17.496 1.00 84.50 86 GLU A CA 1
ATOM 698 C C . GLU A 1 86 ? -7.838 4.982 16.052 1.00 84.50 86 GLU A C 1
ATOM 700 O O . GLU A 1 86 ? -7.229 5.938 15.575 1.00 84.50 86 GLU A O 1
ATOM 705 N N . LEU A 1 87 ? -8.800 4.343 15.384 1.00 85.50 87 LEU A N 1
ATOM 706 C CA . LEU A 1 87 ? -9.249 4.752 14.057 1.00 85.50 87 LEU A CA 1
ATOM 707 C C . LEU A 1 87 ? -9.877 6.148 14.085 1.00 85.50 87 LEU A C 1
ATOM 709 O O . LEU A 1 87 ? -9.450 7.011 13.329 1.00 85.50 87 LEU A O 1
ATOM 713 N N . THR A 1 88 ? -10.841 6.400 14.974 1.00 82.81 88 THR A N 1
ATOM 714 C CA . THR A 1 88 ? -11.570 7.679 15.024 1.00 82.81 88 THR A CA 1
ATOM 715 C C . THR A 1 88 ? -10.651 8.865 15.318 1.00 82.81 88 THR A C 1
ATOM 717 O O . THR A 1 88 ? -10.883 9.954 14.803 1.00 82.81 88 THR A O 1
ATOM 720 N N . LYS A 1 89 ? -9.587 8.667 16.110 1.00 84.75 89 LYS A N 1
ATOM 721 C CA . LYS A 1 89 ? -8.594 9.717 16.393 1.00 84.75 89 LYS A CA 1
ATOM 722 C C . LYS A 1 89 ? -7.763 10.100 15.171 1.00 84.75 89 LYS A C 1
ATOM 724 O O . LYS A 1 89 ? -7.475 11.276 15.002 1.00 84.75 89 LYS A O 1
ATOM 729 N N . ASN A 1 90 ? -7.396 9.123 14.346 1.00 79.31 90 ASN A N 1
ATOM 730 C CA . ASN A 1 90 ? -6.486 9.327 13.217 1.00 79.31 90 ASN A CA 1
ATOM 731 C C . ASN A 1 90 ? -7.214 9.412 11.864 1.00 79.31 90 ASN A C 1
ATOM 733 O O . ASN A 1 90 ? -6.576 9.572 10.831 1.00 79.31 90 ASN A O 1
ATOM 737 N N . TYR A 1 91 ? -8.546 9.292 11.841 1.00 74.38 91 TYR A N 1
ATOM 738 C CA . TYR A 1 91 ? -9.312 9.146 10.601 1.00 74.38 91 TYR A CA 1
ATOM 739 C C . TYR A 1 91 ? -9.142 10.328 9.638 1.00 74.38 91 TYR A C 1
ATOM 741 O O . TYR A 1 91 ? -9.051 10.129 8.431 1.00 74.38 91 TYR A O 1
ATOM 749 N N . THR A 1 92 ? -9.052 11.547 10.171 1.00 71.31 92 THR A N 1
ATOM 750 C CA . THR A 1 92 ? -8.880 12.771 9.376 1.00 71.31 92 THR A CA 1
ATOM 751 C C . THR A 1 92 ? -7.502 12.865 8.719 1.00 71.31 92 THR A C 1
ATOM 753 O O . THR A 1 92 ? -7.380 13.483 7.672 1.00 71.31 92 THR A O 1
ATOM 756 N N . GLU A 1 93 ? -6.469 12.267 9.316 1.00 65.81 93 GLU A N 1
ATOM 757 C CA . GLU A 1 93 ? -5.093 12.298 8.793 1.00 65.81 93 GLU A CA 1
ATOM 758 C C . GLU A 1 93 ? -4.847 11.218 7.725 1.00 65.81 93 GLU A C 1
ATOM 760 O O . GLU A 1 93 ? -3.824 11.235 7.044 1.00 65.81 93 GLU A O 1
ATOM 765 N N . LEU A 1 94 ? -5.784 10.275 7.581 1.00 62.84 94 LEU A N 1
ATOM 766 C CA . LEU A 1 94 ? -5.701 9.129 6.673 1.00 62.84 94 LEU A CA 1
ATOM 767 C C . LEU A 1 94 ? -6.491 9.303 5.364 1.00 62.84 94 LEU A C 1
ATOM 769 O O . LEU A 1 94 ? -6.395 8.424 4.504 1.00 62.84 94 LEU A O 1
ATOM 773 N N . GLN A 1 95 ? -7.278 10.380 5.223 1.00 59.19 95 GLN A N 1
ATOM 774 C CA . GLN A 1 95 ? -7.951 10.765 3.970 1.00 59.19 95 GLN A CA 1
ATOM 775 C C . GLN A 1 95 ? -7.129 11.789 3.192 1.00 59.19 95 GLN A C 1
ATOM 777 O O . GLN A 1 95 ? -7.115 11.675 1.946 1.00 59.19 95 GLN A O 1
#

Sequence (95 aa):
MKKILLALLLLLSFLQADEENHKVVYDLTTKNIAKIEQNILKGIVAHKVYFQKDFKELDVTIVIHGGAYRYFVKDPSSTIYKNDQELTKNYTELQ

Secondary structure (DSSP, 8-state):
-HHHHHHHHHHHHGGG-----EEEEEEE----HHHHIIIIIIHHHHHHHHHHTTT--EEEEEEE-TTGGGGS-S-GGGSTTTT-HHHHHHGGG--

pLDDT: mean 84.75, std 8.35, range [59.19, 93.56]

Foldseek 3Di:
DVVVVVVVVVVVVVVPPPQDAAEDEAEAADLDVVCCCVCPVVVVVVVQVVQVVVVGGYHYHYDADHNRVCLVDPDCCPDPNVPVPVCVVCNVVSD

Radius of gyration: 22.84 Å; chains: 1; bounding box: 43×24×72 Å